Protein AF-A0A348WE16-F1 (afdb_monomer_lite)

Structure (mmCIF, N/CA/C/O backbone):
data_AF-A0A348WE16-F1
#
_entry.id   AF-A0A348WE16-F1
#
loop_
_atom_site.group_PDB
_atom_site.id
_atom_site.type_symbol
_atom_site.label_atom_id
_atom_site.label_alt_id
_atom_site.label_comp_id
_atom_site.label_asym_id
_atom_site.label_entity_id
_atom_site.label_seq_id
_atom_site.pdbx_PDB_ins_code
_atom_site.Cartn_x
_atom_site.Cartn_y
_atom_site.Cartn_z
_atom_site.occupancy
_atom_site.B_iso_or_equiv
_atom_site.auth_seq_id
_atom_site.auth_comp_id
_atom_site.auth_asym_id
_atom_site.auth_atom_id
_atom_site.pdbx_PDB_model_num
ATOM 1 N N . GLY A 1 1 ? 12.910 12.559 -12.858 1.00 49.72 1 GLY A N 1
ATOM 2 C CA . GLY A 1 1 ? 11.701 11.843 -12.417 1.00 49.72 1 GLY A CA 1
ATOM 3 C C . GLY A 1 1 ? 12.023 10.386 -12.185 1.00 49.72 1 GLY A C 1
ATOM 4 O O . GLY A 1 1 ? 12.339 10.035 -11.064 1.00 49.72 1 GLY A O 1
ATOM 5 N N . ILE A 1 2 ? 12.032 9.578 -13.249 1.00 55.56 2 ILE A N 1
ATOM 6 C CA . ILE A 1 2 ? 12.248 8.119 -13.181 1.00 55.56 2 ILE A CA 1
ATOM 7 C C . ILE A 1 2 ? 13.690 7.763 -12.774 1.00 55.56 2 ILE A C 1
ATOM 9 O O . ILE A 1 2 ? 13.879 6.961 -11.872 1.00 55.56 2 ILE A O 1
ATOM 13 N N . ALA A 1 3 ? 14.702 8.443 -13.332 1.00 58.31 3 ALA A N 1
ATOM 14 C CA . ALA A 1 3 ? 16.110 8.209 -12.971 1.00 58.31 3 ALA A CA 1
ATOM 15 C C . ALA A 1 3 ? 16.412 8.448 -11.475 1.00 58.31 3 ALA A C 1
ATOM 17 O O . ALA A 1 3 ? 17.072 7.636 -10.842 1.00 58.31 3 ALA A O 1
ATOM 18 N N . LEU A 1 4 ? 15.848 9.514 -10.889 1.00 58.47 4 LEU A N 1
ATOM 19 C CA . LEU A 1 4 ? 15.981 9.815 -9.455 1.00 58.47 4 LEU A CA 1
ATOM 20 C C . LEU A 1 4 ? 15.308 8.739 -8.584 1.00 58.47 4 LEU A C 1
ATOM 22 O O . LEU A 1 4 ? 15.766 8.452 -7.483 1.00 58.47 4 LEU A O 1
ATOM 26 N N . TRP A 1 5 ? 14.222 8.136 -9.079 1.00 59.47 5 TRP A N 1
ATOM 27 C CA . TRP A 1 5 ? 13.557 7.042 -8.377 1.00 59.47 5 TRP A CA 1
ATOM 28 C C . TRP A 1 5 ? 14.396 5.755 -8.443 1.00 59.47 5 TRP A C 1
ATOM 30 O O . TRP A 1 5 ? 14.504 5.043 -7.453 1.00 59.47 5 TRP A O 1
ATOM 40 N N . GLY A 1 6 ? 15.081 5.499 -9.561 1.00 60.25 6 GLY A N 1
ATOM 41 C CA . GLY A 1 6 ? 16.058 4.409 -9.667 1.00 60.25 6 GLY A CA 1
ATOM 42 C C . GLY A 1 6 ? 17.178 4.498 -8.621 1.00 60.25 6 GLY A C 1
ATOM 43 O O . GLY A 1 6 ? 17.516 3.495 -8.002 1.00 60.25 6 GLY A O 1
ATOM 44 N N . GLU A 1 7 ? 17.697 5.702 -8.362 1.00 61.09 7 GLU A N 1
ATOM 45 C CA . GLU A 1 7 ? 18.727 5.934 -7.334 1.00 61.09 7 GLU A CA 1
ATOM 46 C C . GLU A 1 7 ? 18.180 5.772 -5.904 1.00 61.09 7 GLU A C 1
ATOM 48 O O . GLU A 1 7 ? 18.821 5.156 -5.058 1.00 61.09 7 GLU A O 1
ATOM 53 N N . LEU A 1 8 ? 16.971 6.273 -5.630 1.00 60.28 8 LEU A N 1
ATOM 54 C CA . LEU A 1 8 ? 16.326 6.157 -4.315 1.00 60.28 8 LEU A CA 1
ATOM 55 C C . LEU A 1 8 ? 15.898 4.718 -3.980 1.00 60.28 8 LEU A C 1
ATOM 57 O O . LEU A 1 8 ? 15.981 4.325 -2.818 1.00 60.28 8 LEU A O 1
ATOM 61 N N . LYS A 1 9 ? 15.491 3.911 -4.972 1.00 58.03 9 LYS A N 1
ATOM 62 C CA . LYS A 1 9 ? 15.150 2.486 -4.786 1.00 58.03 9 LYS A CA 1
ATOM 63 C C . LYS A 1 9 ? 16.283 1.681 -4.146 1.00 58.03 9 LYS A C 1
ATOM 65 O O . LYS A 1 9 ? 16.011 0.721 -3.436 1.00 58.03 9 LYS A O 1
ATOM 70 N N . GLN A 1 10 ? 17.539 2.052 -4.397 1.00 61.25 10 GLN A N 1
ATOM 71 C CA . GLN A 1 10 ? 18.693 1.324 -3.862 1.00 61.25 10 GLN A CA 1
ATOM 72 C C . GLN A 1 10 ? 18.939 1.588 -2.373 1.00 61.25 10 GLN A C 1
ATOM 74 O O . GLN A 1 10 ? 19.602 0.782 -1.721 1.00 61.25 10 GLN A O 1
ATOM 79 N N . THR A 1 11 ? 18.412 2.689 -1.836 1.00 64.75 11 THR A N 1
ATOM 80 C CA . THR A 1 11 ? 18.736 3.159 -0.480 1.00 64.75 11 THR A CA 1
ATOM 81 C C . THR A 1 11 ? 17.570 3.018 0.492 1.00 64.75 11 THR A C 1
ATOM 83 O O . THR A 1 11 ? 17.797 2.959 1.695 1.00 64.75 11 THR A O 1
ATOM 86 N N . VAL A 1 12 ? 16.334 2.975 -0.009 1.00 72.94 12 VAL A N 1
ATOM 87 C CA . VAL A 1 12 ? 15.133 2.918 0.832 1.00 72.94 12 VAL A CA 1
ATOM 88 C C . VAL A 1 12 ? 14.902 1.493 1.339 1.00 72.94 12 VAL A C 1
ATOM 90 O O . VAL A 1 12 ? 14.801 0.542 0.562 1.00 72.94 12 VAL A O 1
ATOM 93 N N . THR A 1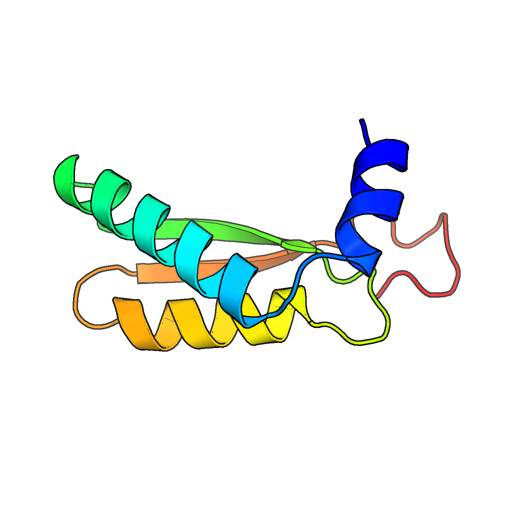 13 ? 14.786 1.352 2.656 1.00 87.12 13 THR A N 1
ATOM 94 C CA . THR A 1 13 ? 14.539 0.063 3.318 1.00 87.12 13 THR A CA 1
ATOM 95 C C . THR A 1 13 ? 13.055 -0.325 3.303 1.00 87.12 13 THR A C 1
ATOM 97 O O . THR A 1 13 ? 12.174 0.518 3.118 1.00 87.12 13 THR A O 1
ATOM 100 N N .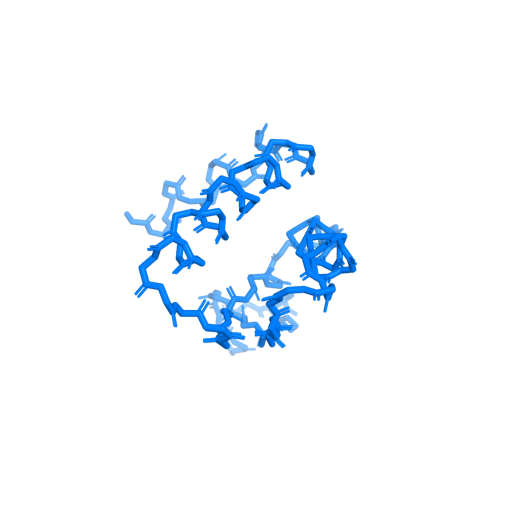 VAL A 1 14 ? 12.759 -1.614 3.512 1.00 88.44 14 VAL A N 1
ATOM 101 C CA . VAL A 1 14 ? 11.375 -2.118 3.639 1.00 88.44 14 VAL A CA 1
ATOM 102 C C . VAL A 1 14 ? 10.638 -1.399 4.771 1.00 88.44 14 VAL A C 1
ATOM 104 O O . VAL A 1 14 ? 9.533 -0.907 4.555 1.00 88.44 14 VAL A O 1
ATOM 107 N N . ASP A 1 15 ? 11.280 -1.249 5.929 1.00 91.06 15 ASP A N 1
ATOM 108 C CA . ASP A 1 15 ? 10.690 -0.592 7.100 1.00 91.06 15 ASP A CA 1
ATOM 109 C C . ASP A 1 15 ? 10.337 0.878 6.827 1.00 91.06 15 ASP A C 1
ATOM 111 O O . ASP A 1 15 ? 9.231 1.318 7.141 1.00 91.06 15 ASP A O 1
ATOM 115 N N . GLU A 1 16 ? 11.221 1.626 6.157 1.00 91.31 16 GLU A N 1
ATOM 116 C CA . GLU A 1 16 ? 10.948 3.016 5.763 1.00 91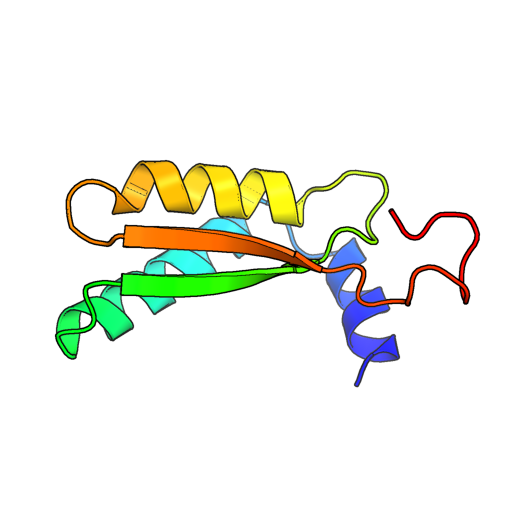.31 16 GLU A CA 1
ATOM 117 C C . GLU A 1 16 ? 9.774 3.121 4.775 1.00 91.31 16 GLU A C 1
ATOM 119 O O . GLU A 1 16 ? 8.996 4.078 4.823 1.00 91.31 16 GLU A O 1
ATOM 124 N N . MET A 1 17 ? 9.611 2.150 3.866 1.00 92.00 17 MET A N 1
ATOM 125 C CA . MET A 1 17 ? 8.450 2.107 2.965 1.00 92.00 17 MET A CA 1
ATOM 126 C C . MET A 1 17 ? 7.155 1.827 3.724 1.00 92.00 17 MET A C 1
ATOM 128 O O . MET A 1 17 ? 6.137 2.466 3.445 1.00 92.00 17 MET A O 1
ATOM 132 N N . VAL A 1 18 ? 7.195 0.901 4.684 1.00 95.25 18 VAL A N 1
ATOM 133 C CA . VAL A 1 18 ? 6.049 0.554 5.532 1.00 95.25 18 VAL A CA 1
ATOM 134 C C . VAL A 1 18 ? 5.623 1.758 6.367 1.00 95.25 18 VAL A C 1
ATOM 136 O O . VAL A 1 18 ? 4.452 2.134 6.325 1.00 95.25 18 VAL A O 1
ATOM 139 N N . GLU A 1 19 ? 6.557 2.412 7.060 1.00 96.25 19 GLU A N 1
ATOM 140 C CA . GLU A 1 19 ? 6.274 3.579 7.904 1.00 96.25 19 GLU A CA 1
ATOM 141 C C . GLU A 1 19 ? 5.596 4.699 7.103 1.00 96.25 19 GLU A C 1
ATOM 143 O O . GLU A 1 19 ? 4.549 5.223 7.493 1.00 96.25 19 GLU A O 1
ATOM 148 N N . ARG A 1 20 ? 6.142 5.022 5.926 1.00 95.12 20 ARG A N 1
ATOM 149 C CA . ARG A 1 20 ? 5.592 6.072 5.058 1.00 95.12 20 ARG A CA 1
ATOM 150 C C . ARG A 1 20 ? 4.201 5.728 4.533 1.00 95.12 20 ARG A C 1
ATOM 152 O O . ARG A 1 20 ? 3.349 6.613 4.440 1.00 95.12 20 ARG A O 1
ATOM 159 N N . ALA A 1 21 ? 3.964 4.471 4.171 1.00 96.12 21 ALA A N 1
ATOM 160 C CA . ALA A 1 21 ? 2.665 4.037 3.673 1.00 96.12 21 ALA A CA 1
ATOM 161 C C . ALA A 1 21 ? 1.601 3.993 4.778 1.00 96.12 21 ALA A C 1
ATOM 163 O O . ALA A 1 21 ? 0.463 4.387 4.522 1.00 96.12 21 ALA A O 1
ATOM 164 N N . LEU A 1 22 ? 1.961 3.595 6.003 1.00 97.44 22 LEU A N 1
ATOM 165 C CA . LEU A 1 22 ? 1.061 3.656 7.158 1.00 97.44 22 LEU A CA 1
ATOM 166 C C . LEU A 1 22 ? 0.670 5.099 7.483 1.00 97.44 22 LEU A C 1
ATOM 168 O O . LEU A 1 22 ? -0.519 5.387 7.592 1.00 97.44 22 LEU A O 1
ATOM 172 N N . ALA A 1 23 ? 1.635 6.024 7.506 1.00 97.44 23 ALA A N 1
ATOM 173 C CA . ALA A 1 23 ? 1.353 7.444 7.718 1.00 97.44 23 ALA A CA 1
ATOM 174 C C . ALA A 1 23 ? 0.369 8.009 6.674 1.00 97.44 23 ALA A C 1
ATOM 176 O O . ALA A 1 23 ? -0.534 8.779 7.004 1.00 97.44 23 ALA A O 1
ATOM 177 N N . TYR A 1 24 ? 0.500 7.593 5.409 1.00 96.56 24 TYR A N 1
ATOM 178 C CA . TYR A 1 24 ? -0.465 7.952 4.370 1.00 96.56 24 TYR A CA 1
ATOM 179 C C . TYR A 1 24 ? -1.851 7.332 4.609 1.00 96.56 24 TYR A C 1
ATOM 181 O O . TYR A 1 24 ? -2.862 8.015 4.427 1.00 96.56 24 TYR A O 1
ATOM 189 N N . CYS A 1 25 ? -1.916 6.062 5.020 1.00 96.81 25 CYS A N 1
ATOM 190 C CA . CYS A 1 25 ? -3.178 5.390 5.330 1.00 96.81 25 CYS A CA 1
ATOM 191 C C . CYS A 1 25 ? -3.917 6.092 6.478 1.00 96.81 25 CYS A C 1
ATOM 193 O O . CYS A 1 25 ? -5.118 6.328 6.357 1.00 96.81 25 CYS A O 1
ATOM 195 N N . ASP A 1 26 ? -3.207 6.508 7.528 1.00 96.19 26 ASP A N 1
ATOM 196 C CA . ASP A 1 26 ? -3.784 7.258 8.650 1.00 96.19 26 ASP A CA 1
ATOM 197 C C . ASP A 1 26 ? -4.411 8.577 8.184 1.00 96.19 26 ASP A C 1
ATOM 199 O O . ASP A 1 26 ? -5.544 8.911 8.549 1.00 96.19 26 ASP A O 1
ATOM 203 N N . TRP A 1 27 ? -3.717 9.316 7.313 1.00 97.06 27 TRP A N 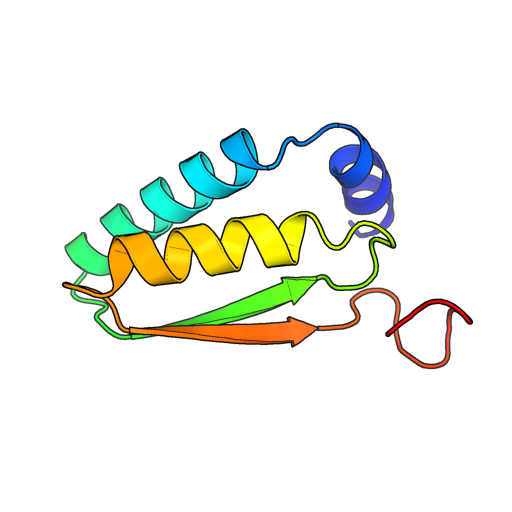1
ATOM 204 C CA . TRP A 1 27 ? -4.267 10.533 6.716 1.00 97.06 27 TRP A CA 1
ATOM 205 C C . TRP A 1 27 ? -5.495 10.245 5.859 1.00 97.06 27 TRP A C 1
ATOM 207 O O . TRP A 1 27 ? -6.509 10.929 6.000 1.00 97.06 27 TRP A O 1
ATOM 217 N N . ALA A 1 28 ? -5.440 9.230 4.999 1.00 95.88 28 ALA A N 1
ATOM 218 C CA . ALA A 1 28 ? -6.553 8.870 4.130 1.00 95.88 28 ALA A CA 1
ATOM 219 C C . ALA A 1 28 ? -7.808 8.499 4.939 1.00 95.88 28 ALA A C 1
ATOM 221 O O . ALA A 1 28 ? -8.897 9.013 4.669 1.00 95.88 28 ALA A O 1
ATOM 222 N N . VAL A 1 29 ? -7.644 7.686 5.984 1.00 96.38 29 VAL A N 1
ATOM 223 C CA . VAL A 1 29 ? -8.733 7.275 6.879 1.00 96.38 29 VAL A CA 1
ATOM 224 C C . VAL A 1 29 ? -9.299 8.473 7.642 1.00 96.38 29 VAL A C 1
ATOM 226 O O . VAL A 1 29 ? -10.519 8.598 7.753 1.00 96.38 29 VAL A O 1
ATOM 229 N N . SER A 1 30 ? -8.455 9.411 8.089 1.00 96.75 30 SER A N 1
ATOM 230 C CA . SER A 1 30 ? -8.916 10.646 8.749 1.00 96.75 30 SER A CA 1
ATOM 231 C C . SER A 1 30 ? -9.820 11.517 7.863 1.00 96.75 30 SER A C 1
ATOM 233 O O . SER A 1 30 ? -10.654 12.268 8.367 1.00 96.75 30 SER A O 1
ATOM 235 N N . LEU A 1 31 ? -9.695 11.378 6.539 1.00 96.94 31 LEU A N 1
ATOM 236 C CA . LEU A 1 31 ? -10.507 12.065 5.533 1.00 96.94 31 LEU A CA 1
ATOM 237 C C . LEU A 1 31 ? -11.726 11.242 5.079 1.00 96.94 31 LEU A C 1
ATOM 239 O O . LEU A 1 31 ? -12.436 11.648 4.159 1.00 96.94 31 LEU A O 1
ATOM 243 N N . GLY A 1 32 ? -11.985 10.094 5.711 1.00 96.12 32 GLY A N 1
ATOM 244 C CA . GLY A 1 32 ? -13.112 9.213 5.403 1.00 96.12 32 GLY A CA 1
ATOM 245 C C . GLY A 1 32 ? -12.884 8.281 4.209 1.00 96.12 32 GLY A C 1
ATOM 246 O O . GLY A 1 32 ? -13.843 7.685 3.718 1.00 96.12 32 GLY A O 1
ATOM 247 N N . LEU A 1 33 ? -11.644 8.137 3.726 1.00 96.19 33 LEU A N 1
ATOM 248 C CA . LEU A 1 33 ? -11.316 7.168 2.681 1.00 96.19 33 LEU A CA 1
ATOM 249 C C . LEU A 1 33 ? -11.154 5.780 3.304 1.00 96.19 33 LEU A C 1
ATOM 251 O O . LEU A 1 33 ? -10.220 5.535 4.061 1.00 96.19 33 LEU A O 1
ATOM 255 N N . LEU A 1 34 ? -12.061 4.867 2.958 1.00 95.06 34 LEU A N 1
ATOM 256 C CA . LEU A 1 34 ? -12.069 3.488 3.469 1.00 95.06 34 LEU A CA 1
ATOM 257 C C . LEU A 1 34 ? -11.620 2.454 2.428 1.00 95.06 34 LEU A C 1
ATOM 259 O O . LEU A 1 34 ? -11.530 1.265 2.729 1.00 95.06 34 LEU A O 1
ATOM 263 N N . THR A 1 35 ? -11.329 2.892 1.202 1.00 96.69 35 THR A N 1
ATOM 264 C CA . THR A 1 35 ? -10.858 2.025 0.118 1.00 96.69 35 THR A CA 1
ATOM 265 C C . THR A 1 35 ? -9.814 2.753 -0.715 1.00 96.69 35 THR A C 1
ATOM 267 O O . THR A 1 35 ? -10.059 3.861 -1.194 1.00 96.69 35 THR A O 1
ATOM 270 N N . ILE A 1 36 ? -8.656 2.124 -0.909 1.00 96.62 36 ILE A N 1
ATOM 271 C CA . ILE A 1 36 ? -7.535 2.655 -1.687 1.00 96.62 36 ILE A CA 1
ATOM 272 C C . ILE A 1 36 ? -7.053 1.580 -2.656 1.00 96.62 36 ILE A C 1
ATOM 274 O O . ILE A 1 36 ? -6.904 0.415 -2.296 1.00 96.62 36 ILE A O 1
ATOM 278 N N . ARG A 1 37 ? -6.758 1.982 -3.894 1.00 97.19 37 ARG A N 1
ATOM 279 C CA . ARG A 1 37 ? -6.030 1.156 -4.859 1.00 97.19 37 ARG A CA 1
ATOM 280 C C . ARG A 1 37 ? -4.698 1.819 -5.179 1.00 97.19 37 ARG A C 1
ATOM 282 O O . ARG A 1 37 ? -4.686 2.939 -5.684 1.00 97.19 37 ARG A O 1
ATOM 289 N N . SER A 1 38 ? -3.602 1.122 -4.904 1.00 94.56 38 SER A N 1
ATOM 290 C CA . SER A 1 38 ? -2.242 1.615 -5.113 1.00 94.56 38 SER A CA 1
ATOM 291 C C . SER A 1 38 ? -1.494 0.768 -6.139 1.00 94.56 38 SER A C 1
ATOM 293 O O . SER A 1 38 ? -1.663 -0.450 -6.194 1.00 94.56 38 SER A O 1
ATOM 295 N N . HIS A 1 39 ? -0.665 1.424 -6.947 1.00 92.62 39 HIS A N 1
ATOM 296 C CA . HIS A 1 39 ? 0.259 0.759 -7.860 1.00 92.62 39 HIS A CA 1
ATOM 297 C C . HIS A 1 39 ? 1.576 0.519 -7.126 1.00 92.62 39 HIS A C 1
ATOM 299 O O . HIS A 1 39 ? 2.116 1.435 -6.508 1.00 92.62 39 HIS A O 1
ATOM 305 N N . VAL A 1 40 ? 2.073 -0.709 -7.194 1.00 89.88 40 VAL A N 1
ATOM 306 C CA . VAL A 1 40 ? 3.321 -1.130 -6.567 1.00 89.88 40 VAL A CA 1
ATOM 307 C C . VAL A 1 40 ? 4.307 -1.462 -7.666 1.00 89.88 40 VAL A C 1
ATOM 309 O O . VAL A 1 40 ? 4.015 -2.282 -8.534 1.00 89.88 40 VAL A O 1
ATOM 312 N N . ASP A 1 41 ? 5.457 -0.803 -7.622 1.00 85.06 41 ASP A N 1
ATOM 313 C CA . ASP A 1 41 ? 6.528 -1.037 -8.575 1.00 85.06 41 ASP A CA 1
ATOM 314 C C . ASP A 1 41 ? 7.147 -2.424 -8.364 1.00 85.06 41 ASP A C 1
ATOM 316 O O . ASP A 1 41 ? 7.504 -2.796 -7.243 1.00 85.06 41 ASP A O 1
ATOM 320 N N . VAL A 1 42 ? 7.245 -3.181 -9.452 1.00 84.62 42 VAL A N 1
ATOM 321 C CA . VAL A 1 42 ? 7.748 -4.562 -9.500 1.00 84.62 42 VAL A CA 1
ATOM 322 C C . VAL A 1 42 ? 9.041 -4.693 -10.310 1.00 84.62 42 VAL A C 1
ATOM 324 O O . VAL A 1 42 ? 9.539 -5.795 -10.488 1.00 84.62 42 VAL A O 1
ATOM 327 N N . CYS A 1 43 ? 9.632 -3.580 -10.755 1.00 75.88 43 CYS A N 1
ATOM 328 C CA . CYS A 1 43 ? 10.881 -3.585 -11.522 1.00 75.88 43 CYS A CA 1
ATOM 329 C C . CYS A 1 43 ? 12.153 -3.751 -10.662 1.00 75.88 43 CYS A C 1
ATOM 331 O O . CYS A 1 43 ? 13.257 -3.670 -11.187 1.00 75.88 43 CYS A O 1
ATOM 333 N N . ASP A 1 44 ? 12.028 -3.935 -9.343 1.00 76.44 44 ASP A N 1
ATOM 334 C CA . ASP A 1 44 ? 13.148 -4.324 -8.470 1.00 76.44 44 ASP A CA 1
ATOM 335 C C . ASP A 1 44 ? 13.222 -5.854 -8.376 1.00 76.44 44 ASP A C 1
ATOM 337 O O . ASP A 1 44 ? 12.261 -6.476 -7.928 1.00 76.44 44 ASP A O 1
ATOM 341 N N . ASP A 1 45 ? 14.367 -6.454 -8.719 1.00 72.25 45 ASP A N 1
ATOM 342 C CA . ASP A 1 45 ? 14.579 -7.914 -8.679 1.00 72.25 45 ASP A CA 1
ATOM 343 C C . ASP A 1 45 ? 14.328 -8.516 -7.286 1.00 72.25 45 ASP A C 1
ATOM 345 O O . ASP A 1 45 ? 13.985 -9.692 -7.153 1.00 72.25 45 ASP A O 1
ATOM 349 N N . GLN A 1 46 ? 14.510 -7.719 -6.227 1.00 78.88 46 GLN A N 1
ATOM 350 C CA . GLN A 1 46 ? 14.257 -8.150 -4.851 1.00 78.88 46 GLN A CA 1
ATOM 351 C C . GLN A 1 46 ? 12.809 -7.937 -4.398 1.00 78.88 46 GLN A C 1
ATOM 353 O O . GLN A 1 46 ? 12.460 -8.355 -3.297 1.00 78.88 46 GLN A O 1
ATOM 358 N N . LEU A 1 47 ? 11.966 -7.299 -5.221 1.00 84.56 47 LEU A N 1
ATOM 359 C CA . LEU A 1 47 ? 10.550 -7.030 -4.957 1.00 84.56 47 LEU A CA 1
ATOM 360 C C . LEU A 1 47 ? 10.287 -6.392 -3.579 1.00 84.56 47 LEU A C 1
ATOM 362 O O . LEU A 1 47 ? 9.221 -6.584 -2.989 1.00 84.56 47 LEU A O 1
ATOM 366 N N . ARG A 1 48 ? 11.227 -5.589 -3.062 1.00 86.88 48 ARG A N 1
ATOM 367 C CA . ARG A 1 48 ? 11.145 -5.034 -1.695 1.00 86.88 48 ARG A CA 1
ATOM 368 C C . ARG A 1 48 ? 9.915 -4.156 -1.493 1.00 86.88 48 ARG A C 1
ATOM 370 O O . ARG A 1 48 ? 9.302 -4.164 -0.429 1.00 86.88 48 ARG A O 1
ATOM 377 N N . ALA A 1 49 ? 9.527 -3.417 -2.531 1.00 87.12 49 ALA A N 1
ATOM 378 C CA . ALA A 1 49 ? 8.314 -2.609 -2.517 1.00 87.12 49 ALA A CA 1
ATOM 379 C C . ALA A 1 49 ? 7.048 -3.475 -2.391 1.00 87.12 49 ALA A C 1
ATOM 381 O O . ALA A 1 49 ? 6.107 -3.095 -1.696 1.00 87.12 49 ALA A O 1
ATOM 382 N N . VAL A 1 50 ? 7.026 -4.656 -3.018 1.00 91.31 50 VAL A N 1
ATOM 383 C CA . VAL A 1 50 ? 5.912 -5.608 -2.904 1.00 91.31 50 VAL A CA 1
ATOM 384 C C . VAL A 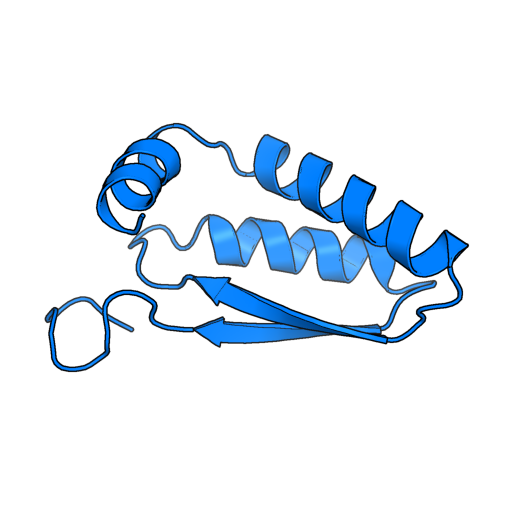1 50 ? 5.821 -6.154 -1.489 1.00 91.31 50 VAL A C 1
ATOM 386 O O . VAL A 1 50 ? 4.733 -6.145 -0.915 1.00 91.31 50 VAL A O 1
ATOM 389 N N . GLU A 1 51 ? 6.946 -6.575 -0.910 1.00 92.19 51 GLU A N 1
ATOM 390 C CA . GLU A 1 51 ? 7.006 -7.052 0.474 1.00 92.19 51 GLU A CA 1
ATOM 391 C C . GLU A 1 51 ? 6.477 -5.993 1.453 1.00 92.19 51 GLU A C 1
ATOM 393 O O . GLU A 1 51 ? 5.542 -6.264 2.212 1.00 92.19 51 GLU A O 1
ATOM 398 N N . ALA A 1 52 ? 6.984 -4.760 1.353 1.00 94.31 52 ALA A N 1
ATOM 399 C CA . ALA A 1 52 ? 6.543 -3.640 2.179 1.00 94.31 52 ALA A CA 1
ATOM 400 C C . ALA A 1 52 ? 5.030 -3.393 2.061 1.00 94.31 52 ALA A C 1
ATOM 402 O O . ALA A 1 52 ? 4.322 -3.280 3.062 1.00 94.31 52 ALA A O 1
ATOM 403 N N . MET A 1 53 ? 4.496 -3.324 0.838 1.00 95.75 53 MET A N 1
ATOM 404 C CA . MET A 1 53 ? 3.077 -3.015 0.639 1.00 95.75 53 MET A CA 1
ATOM 405 C C . MET A 1 53 ? 2.155 -4.162 1.064 1.00 95.75 53 MET A C 1
ATOM 407 O O . MET A 1 53 ? 1.045 -3.902 1.535 1.00 95.75 53 MET A O 1
ATOM 411 N N . LEU A 1 54 ? 2.593 -5.422 0.957 1.00 95.75 54 LEU A N 1
ATOM 412 C CA . LEU A 1 54 ? 1.854 -6.563 1.502 1.00 95.75 54 LEU A CA 1
ATOM 413 C C . LEU A 1 54 ? 1.755 -6.485 3.029 1.00 95.75 54 LEU A C 1
ATOM 415 O O . LEU A 1 54 ? 0.671 -6.710 3.567 1.00 95.75 54 LEU A O 1
ATOM 419 N N . GLN A 1 55 ? 2.838 -6.108 3.714 1.00 96.69 55 GLN A N 1
ATOM 420 C CA . GLN A 1 55 ? 2.817 -5.894 5.162 1.00 96.69 55 GLN A CA 1
ATOM 421 C C . GLN A 1 55 ? 1.833 -4.784 5.546 1.00 96.69 55 GLN A C 1
ATOM 423 O O . GLN A 1 55 ? 0.972 -5.000 6.399 1.00 96.69 55 GLN A O 1
ATOM 428 N N . VAL A 1 56 ? 1.898 -3.635 4.864 1.00 97.50 56 VAL A N 1
ATOM 429 C CA . VAL A 1 56 ? 0.968 -2.514 5.082 1.00 97.50 56 VAL A CA 1
ATOM 430 C C . VAL A 1 56 ? -0.476 -2.971 4.909 1.00 97.50 56 VAL A C 1
ATOM 432 O O . VAL A 1 56 ? -1.308 -2.697 5.772 1.00 97.50 56 VAL A O 1
ATOM 435 N N . ARG A 1 57 ? -0.779 -3.715 3.836 1.00 97.56 57 ARG A N 1
ATOM 436 C CA . ARG A 1 57 ? -2.129 -4.232 3.579 1.00 97.56 57 ARG A CA 1
ATOM 437 C C . ARG A 1 57 ? -2.655 -5.065 4.743 1.00 97.56 57 ARG A C 1
ATOM 439 O O . ARG A 1 57 ? -3.803 -4.878 5.133 1.00 97.56 57 ARG A O 1
ATOM 446 N N . GLU A 1 58 ? -1.845 -5.960 5.305 1.00 97.94 58 GLU A N 1
ATOM 447 C CA . GLU A 1 58 ? -2.281 -6.764 6.453 1.00 97.94 58 GLU A CA 1
ATOM 448 C C . GLU A 1 58 ? -2.455 -5.917 7.724 1.00 97.94 58 GLU A C 1
ATOM 450 O O . GLU A 1 58 ? -3.398 -6.149 8.480 1.00 97.94 58 GLU A O 1
ATOM 455 N N . THR A 1 59 ? -1.613 -4.900 7.942 1.00 97.69 59 THR A N 1
ATOM 456 C CA . THR A 1 59 ? -1.717 -3.993 9.097 1.00 97.69 59 THR A CA 1
ATOM 457 C C . THR A 1 59 ? -2.985 -3.135 9.068 1.00 97.69 59 THR A C 1
ATOM 459 O O . THR A 1 59 ? -3.634 -2.971 10.102 1.00 97.69 59 THR A O 1
ATOM 462 N N . VAL A 1 60 ? -3.361 -2.598 7.904 1.00 97.44 60 VAL A N 1
ATOM 463 C CA . VAL A 1 60 ? -4.489 -1.652 7.778 1.00 97.44 60 VAL A CA 1
ATOM 464 C C . VAL A 1 60 ? -5.848 -2.328 7.567 1.00 97.44 60 VAL A C 1
ATOM 466 O O . VAL A 1 60 ? -6.894 -1.697 7.728 1.00 97.44 60 VAL A O 1
ATOM 469 N N . LYS A 1 61 ? -5.852 -3.631 7.258 1.00 97.19 61 LYS A N 1
ATOM 470 C CA . LYS A 1 61 ? -7.039 -4.451 6.960 1.00 97.19 61 LYS A CA 1
ATOM 471 C C . LYS A 1 61 ? -8.243 -4.272 7.901 1.00 97.19 61 LYS A C 1
ATOM 473 O O . LYS A 1 61 ? -9.366 -4.358 7.407 1.00 97.19 61 LYS A O 1
ATOM 478 N N . PRO A 1 62 ? -8.086 -4.045 9.223 1.00 96.94 62 PRO A N 1
ATOM 479 C CA . PRO A 1 62 ? -9.239 -3.861 10.105 1.00 96.94 62 PRO A CA 1
ATOM 480 C C . PRO A 1 62 ? -10.063 -2.596 9.823 1.00 96.94 62 PRO A C 1
ATOM 482 O O . PRO A 1 62 ? -11.205 -2.521 10.272 1.00 96.94 62 PRO A O 1
ATOM 485 N N . TYR A 1 63 ? -9.500 -1.604 9.127 1.00 94.25 63 TYR A N 1
ATOM 486 C CA . TYR A 1 63 ? -10.115 -0.282 8.966 1.00 94.25 63 TYR A CA 1
ATOM 487 C C . TYR A 1 63 ? -9.990 0.325 7.556 1.00 94.25 63 TYR A C 1
ATOM 489 O O . TYR A 1 63 ? -10.622 1.346 7.289 1.00 94.25 63 TYR A O 1
ATOM 497 N N . LEU A 1 64 ? -9.219 -0.284 6.650 1.00 96.69 64 LEU A N 1
ATOM 498 C CA . LEU A 1 64 ? -8.990 0.201 5.287 1.00 96.69 64 LEU A CA 1
ATOM 499 C C . LEU A 1 64 ? -8.880 -0.971 4.299 1.00 96.69 64 LEU A C 1
ATOM 501 O O . LEU A 1 64 ? -8.061 -1.871 4.488 1.00 96.69 64 LEU A O 1
ATOM 505 N N . ASP A 1 65 ? -9.664 -0.945 3.217 1.00 97.56 65 AS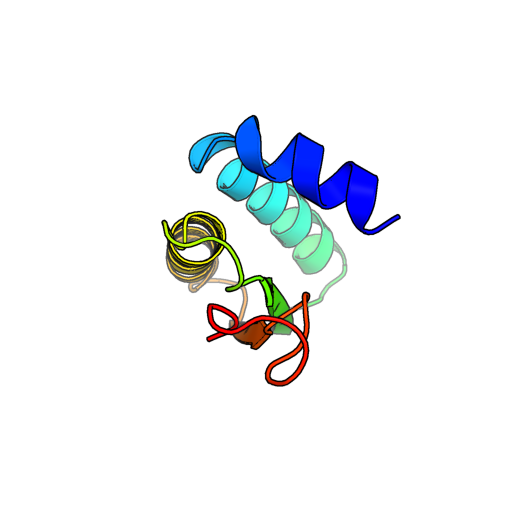P A N 1
ATOM 506 C CA . ASP A 1 65 ? -9.499 -1.879 2.093 1.00 97.56 65 ASP A CA 1
ATOM 507 C C . ASP A 1 65 ? -8.399 -1.375 1.148 1.00 97.56 65 ASP A C 1
ATOM 509 O O . ASP A 1 65 ? -8.589 -0.397 0.419 1.00 97.56 65 ASP A O 1
ATOM 513 N N . LEU A 1 66 ? -7.233 -2.026 1.179 1.00 97.50 66 LEU A N 1
ATOM 514 C CA . LEU A 1 66 ? -6.074 -1.675 0.361 1.00 97.50 66 LEU A CA 1
ATOM 515 C C . LEU A 1 66 ? -5.847 -2.705 -0.754 1.00 97.50 66 LEU A C 1
ATOM 517 O O . LEU A 1 66 ? -5.431 -3.842 -0.519 1.00 97.50 66 LEU A O 1
ATOM 521 N N . GLN A 1 67 ? -6.051 -2.271 -1.995 1.00 96.44 67 GLN A N 1
ATOM 522 C CA . GLN A 1 67 ? -5.820 -3.060 -3.201 1.00 96.44 67 GLN A CA 1
ATOM 523 C C . GLN A 1 67 ? -4.476 -2.689 -3.828 1.00 96.44 67 GLN A C 1
ATOM 525 O O . GLN A 1 67 ? -4.201 -1.515 -4.070 1.00 96.44 67 GLN A O 1
ATOM 530 N N . LEU A 1 68 ? -3.656 -3.694 -4.128 1.00 95.62 68 LEU A N 1
ATOM 531 C CA . LEU A 1 68 ? -2.324 -3.511 -4.703 1.00 95.62 68 LEU A CA 1
ATOM 532 C C . LEU A 1 68 ? -2.312 -3.999 -6.150 1.00 95.62 68 LEU A C 1
ATOM 534 O O . LEU A 1 68 ? -2.713 -5.129 -6.430 1.00 95.62 68 LEU A O 1
ATOM 538 N N . VAL A 1 69 ? -1.853 -3.146 -7.061 1.00 94.69 69 VAL A N 1
ATOM 539 C CA . VAL A 1 69 ? -1.676 -3.456 -8.481 1.00 94.69 69 VAL A CA 1
ATOM 540 C C . VAL A 1 69 ? -0.184 -3.573 -8.754 1.00 94.69 69 VAL A C 1
ATOM 542 O O . VAL A 1 69 ? 0.534 -2.589 -8.595 1.00 94.69 69 VAL A O 1
ATOM 545 N N . ALA A 1 70 ? 0.277 -4.751 -9.176 1.00 89.12 70 ALA A N 1
ATOM 546 C CA . ALA A 1 70 ? 1.633 -4.916 -9.693 1.00 89.12 70 ALA A CA 1
ATOM 547 C C . ALA A 1 70 ? 1.797 -4.052 -10.950 1.00 89.12 70 ALA A C 1
ATOM 549 O O . ALA A 1 70 ? 1.041 -4.201 -11.914 1.00 89.12 70 ALA A O 1
ATOM 550 N N . PHE A 1 71 ? 2.730 -3.107 -10.909 1.00 86.00 71 PHE A N 1
ATOM 551 C CA . PHE A 1 71 ? 2.924 -2.117 -11.955 1.00 86.00 71 PHE A CA 1
ATOM 552 C C . PHE A 1 71 ? 4.385 -2.111 -12.422 1.00 86.00 71 PHE A C 1
ATOM 554 O O . PHE A 1 71 ? 5.234 -1.573 -11.711 1.00 86.00 71 PHE A O 1
ATOM 561 N N . PRO A 1 72 ? 4.696 -2.684 -13.600 1.00 80.38 72 PRO A N 1
ATOM 562 C CA . PRO A 1 72 ? 6.046 -2.656 -14.153 1.00 80.38 72 PRO A CA 1
ATOM 563 C C . PRO A 1 72 ? 6.371 -1.239 -14.637 1.00 80.38 72 PRO A C 1
ATOM 565 O O . PRO A 1 72 ? 6.078 -0.873 -15.780 1.00 80.38 72 PRO A O 1
ATOM 568 N N . GLN A 1 73 ? 6.940 -0.420 -13.749 1.00 70.06 73 GLN A N 1
ATOM 569 C CA . GLN A 1 73 ? 7.159 1.006 -13.980 1.00 70.06 73 GLN A CA 1
ATOM 570 C C . GLN A 1 73 ? 8.135 1.284 -15.139 1.00 70.06 73 GLN A C 1
ATOM 572 O O . GLN A 1 73 ? 7.956 2.273 -15.855 1.00 70.06 73 GLN A O 1
ATOM 577 N N . ASP A 1 74 ? 9.104 0.396 -15.375 1.00 65.69 74 ASP A N 1
ATOM 578 C CA . ASP A 1 74 ? 10.097 0.516 -16.455 1.00 65.69 74 ASP A CA 1
ATOM 579 C C . ASP A 1 74 ? 9.589 -0.013 -17.815 1.00 65.69 74 ASP A C 1
ATOM 581 O O . ASP A 1 74 ? 10.152 0.285 -18.871 1.00 65.69 74 ASP A O 1
ATOM 585 N N . GLY A 1 75 ? 8.427 -0.673 -17.817 1.00 58.41 75 GLY A N 1
ATOM 586 C CA . GLY A 1 75 ? 7.708 -1.111 -19.009 1.00 58.41 75 GLY A CA 1
ATOM 587 C C . GLY A 1 75 ? 8.125 -2.494 -19.515 1.00 58.41 75 GLY A C 1
ATOM 588 O O . GLY A 1 75 ? 9.271 -2.727 -19.884 1.00 58.41 75 GLY A O 1
ATOM 589 N N . LEU A 1 76 ? 7.129 -3.374 -19.660 1.00 57.00 76 LEU A N 1
ATOM 590 C CA . LEU A 1 76 ? 7.263 -4.798 -20.015 1.00 57.00 76 LEU A CA 1
ATOM 591 C C . LEU A 1 76 ? 8.092 -5.100 -21.285 1.00 57.00 76 LEU A C 1
ATOM 593 O O . LEU A 1 76 ? 8.658 -6.176 -21.413 1.00 57.00 76 LEU A O 1
ATOM 597 N N . TYR A 1 77 ? 8.153 -4.173 -22.247 1.00 57.91 77 TYR A N 1
ATOM 598 C CA . TYR A 1 77 ? 8.876 -4.359 -23.518 1.00 57.91 77 TYR A CA 1
ATOM 599 C C . TYR A 1 77 ? 10.158 -3.525 -23.637 1.00 57.91 77 TYR A C 1
ATOM 601 O O . TYR A 1 77 ? 10.789 -3.526 -24.695 1.00 57.91 77 TYR A O 1
ATOM 609 N N . ARG A 1 78 ? 10.515 -2.754 -22.604 1.00 57.06 78 ARG A N 1
ATOM 610 C CA . ARG A 1 78 ? 11.683 -1.856 -22.627 1.00 57.06 78 ARG A CA 1
ATOM 611 C C . ARG A 1 78 ? 12.858 -2.401 -21.824 1.00 57.06 78 ARG A C 1
ATOM 613 O O . ARG A 1 78 ? 13.979 -1.985 -22.095 1.00 57.06 78 ARG A O 1
ATOM 620 N N . ASP A 1 79 ? 12.603 -3.348 -20.927 1.00 55.88 79 ASP A N 1
ATOM 621 C CA . ASP A 1 79 ? 13.617 -4.036 -20.138 1.00 55.88 79 ASP A CA 1
ATOM 622 C C . ASP A 1 79 ? 13.318 -5.550 -20.090 1.00 55.88 79 ASP A C 1
ATOM 624 O O . ASP A 1 79 ? 12.176 -5.920 -19.801 1.00 55.88 79 ASP A O 1
ATOM 628 N N . PRO A 1 80 ? 14.283 -6.442 -20.395 1.00 60.16 80 PRO A N 1
ATOM 629 C CA . PRO A 1 80 ? 14.102 -7.888 -20.267 1.00 60.16 80 PRO A CA 1
ATOM 630 C C . PRO A 1 80 ? 13.800 -8.389 -18.841 1.00 60.16 80 PRO A C 1
ATOM 632 O O . PRO A 1 80 ? 13.360 -9.533 -18.725 1.00 60.16 80 PRO A O 1
ATOM 635 N N . THR A 1 81 ? 14.007 -7.591 -17.784 1.00 60.88 81 THR A N 1
ATOM 636 C CA . THR A 1 81 ? 13.662 -7.955 -16.390 1.00 60.88 81 THR A CA 1
ATOM 637 C C . THR A 1 81 ? 12.389 -7.285 -15.865 1.00 60.88 81 THR A C 1
ATOM 639 O O . THR A 1 81 ? 12.027 -7.472 -14.704 1.00 60.88 81 THR A O 1
ATOM 642 N N . ALA A 1 82 ? 11.664 -6.529 -16.697 1.00 55.50 82 ALA A N 1
ATOM 643 C CA . ALA A 1 82 ? 10.372 -5.977 -16.303 1.00 55.50 82 ALA A CA 1
ATOM 644 C C . ALA A 1 82 ? 9.332 -7.109 -16.184 1.00 55.50 82 ALA A C 1
ATOM 646 O O . ALA A 1 82 ? 8.871 -7.640 -17.196 1.00 55.50 82 ALA A O 1
ATOM 647 N N . HIS A 1 83 ? 8.969 -7.483 -14.956 1.00 54.28 83 HIS A N 1
ATOM 648 C CA . HIS A 1 83 ? 7.943 -8.485 -14.641 1.00 54.28 83 HIS A CA 1
ATOM 649 C C . HIS A 1 83 ? 6.651 -7.850 -14.131 1.00 54.28 83 HIS A C 1
ATOM 651 O O . HIS A 1 83 ? 6.729 -6.751 -13.548 1.00 54.28 83 HIS A O 1
#

Organism: NCBI:txid314263

InterPro domains:
  IPR032466 Metal-dependent hydrolase [SSF51556] (2-82)
  IPR052349 Metallo-dependent Hydrolases Superfamily Enzymes [PTHR32027] (2-82)

Foldseek 3Di:
DVVVVVVVVVPDALVNLLVVVLVVVVVCVVVVAQEDEDEFAPLDPVSSSVVSVVVNCVVCVVRHHYHYHHDQPCDPPNDVSRD

pLDDT: mean 83.57, std 15.89, range [49.72, 97.94]

Secondary structure (DSSP, 8-state):
-HHHHHHHHTT--HHHHHHHHHHHHHHHHHTT--EEEEEEE--STT-HHHHHHHHHHHHHTTT-EEEEEEE-TT-TTT-TT--

Sequence (83 aa):
GIALWGELKQTVTVDEMVERALAYCDWAVSLGLLTIRSHVDVCDDQLRAVEAMLQVRETVKPYLDLQLVAFPQDGLYRDPTAH

Radius of gyration: 13.65 Å; chains: 1; bounding box: 32×20×34 Å